Protein AF-A0AAU7PQT3-F1 (afdb_monomer)

pLDDT: mean 87.67, std 16.03, range [40.22, 98.5]

Solvent-accessible surface area (backbone atoms only — not comparable to full-atom values): 4688 Å² total; per-residue (Å²): 132,88,79,82,44,68,66,59,55,52,49,55,52,46,43,55,51,52,40,50,52,51,41,64,73,56,55,94,53,86,77,46,75,71,51,48,56,50,50,55,51,51,49,53,52,53,37,55,75,55,72,64,40,69,67,46,55,55,51,44,49,54,48,50,49,53,53,50,49,63,54,62,64,56,65,80,73,77,125

Mean predicted aligned error: 6.26 Å

Foldseek 3Di:
DDPPDPVVVVLLVVLVVLLVVLLVVLPPDDCDVVNVVVSVVSLVVQCVVSPNPVSSVVSNVVSVVVSVCVVVVVVVPPD

Structure (mmCIF, N/CA/C/O backbone):
data_AF-A0AAU7PQT3-F1
#
_entry.id   AF-A0AAU7PQT3-F1
#
loop_
_atom_site.group_PDB
_atom_site.id
_atom_site.type_symbol
_atom_site.label_atom_id
_atom_site.label_alt_id
_atom_site.label_comp_id
_atom_site.label_asym_id
_atom_site.label_entity_id
_atom_site.label_seq_id
_atom_site.pdbx_PDB_ins_code
_atom_site.Cartn_x
_atom_site.Cartn_y
_atom_site.Cartn_z
_atom_site.occupancy
_atom_site.B_iso_or_equiv
_atom_site.auth_seq_id
_atom_site.auth_comp_id
_atom_site.auth_asym_id
_atom_site.auth_atom_id
_atom_site.pdbx_PDB_model_num
ATOM 1 N N . MET A 1 1 ? -16.335 -6.516 24.458 1.00 41.75 1 MET A N 1
ATOM 2 C CA . MET A 1 1 ? -17.194 -6.181 23.301 1.00 41.75 1 MET A CA 1
ATOM 3 C C . MET A 1 1 ? -16.393 -5.276 22.381 1.00 41.75 1 MET A C 1
ATOM 5 O O . MET A 1 1 ? -15.966 -4.222 22.829 1.00 41.75 1 MET A O 1
ATOM 9 N N . SER A 1 2 ? -16.080 -5.730 21.165 1.00 56.22 2 SER A N 1
ATOM 10 C CA . SER A 1 2 ? -15.319 -4.934 20.193 1.00 56.22 2 SER A CA 1
ATOM 11 C C . SER A 1 2 ? -16.189 -3.765 19.738 1.00 56.22 2 SER A C 1
ATOM 13 O O . SER A 1 2 ? -17.228 -3.975 19.111 1.00 56.22 2 SER A O 1
ATOM 15 N N . VAL A 1 3 ? -15.801 -2.542 20.097 1.00 60.75 3 VAL A N 1
ATOM 16 C CA . VAL A 1 3 ? -16.430 -1.342 19.549 1.00 60.75 3 VAL A CA 1
ATOM 17 C C . VAL A 1 3 ? -15.961 -1.251 18.100 1.00 60.75 3 VAL A C 1
ATOM 19 O O . VAL A 1 3 ? -14.843 -0.826 17.823 1.00 60.75 3 VAL A O 1
ATOM 22 N N . ARG A 1 4 ? -16.792 -1.726 17.168 1.00 63.22 4 ARG A N 1
ATOM 23 C CA . ARG A 1 4 ? -16.638 -1.420 15.744 1.00 63.22 4 ARG A CA 1
ATOM 24 C C . ARG A 1 4 ? -16.898 0.074 15.586 1.00 63.22 4 ARG A C 1
ATOM 26 O O . ARG A 1 4 ? -18.047 0.475 15.437 1.00 63.22 4 ARG A O 1
ATOM 33 N N . THR A 1 5 ? -15.859 0.892 15.709 1.00 84.81 5 THR A N 1
ATOM 34 C CA . THR A 1 5 ? -15.982 2.328 15.466 1.00 84.81 5 THR A CA 1
ATOM 35 C C . THR A 1 5 ? -16.059 2.565 13.963 1.00 84.81 5 THR A C 1
ATOM 37 O O . THR A 1 5 ? -15.364 1.911 13.178 1.00 84.81 5 THR A O 1
ATOM 40 N N . GLU A 1 6 ? -16.912 3.499 13.550 1.00 88.19 6 GLU A N 1
ATOM 41 C CA . GLU A 1 6 ? -17.000 3.927 12.149 1.00 88.19 6 GLU A CA 1
ATOM 42 C C . GLU A 1 6 ? -15.637 4.413 11.638 1.00 88.19 6 GLU A C 1
ATOM 44 O O . GLU A 1 6 ? -15.265 4.126 10.504 1.00 88.19 6 GLU A O 1
ATOM 49 N N . GLU A 1 7 ? -14.840 5.034 12.511 1.00 88.56 7 GLU A N 1
ATOM 50 C CA . GLU A 1 7 ? -13.463 5.455 12.240 1.00 88.56 7 GLU A CA 1
ATOM 51 C C . GLU A 1 7 ? -12.536 4.279 11.901 1.00 88.56 7 GLU A C 1
ATOM 53 O O . GLU A 1 7 ? -11.799 4.339 10.915 1.00 88.56 7 GLU A O 1
ATOM 58 N N . ALA A 1 8 ? -12.586 3.180 12.665 1.00 90.06 8 ALA A N 1
ATOM 59 C CA . ALA A 1 8 ? -11.779 1.997 12.376 1.00 90.06 8 ALA A CA 1
ATOM 60 C C . ALA A 1 8 ? -12.215 1.340 11.060 1.00 90.06 8 ALA A C 1
ATOM 62 O O . ALA A 1 8 ? -11.367 0.953 10.256 1.00 90.06 8 ALA A O 1
ATOM 63 N N . ALA A 1 9 ? -13.524 1.254 10.803 1.00 92.69 9 ALA A N 1
ATOM 64 C CA . ALA A 1 9 ? -14.048 0.717 9.549 1.00 92.69 9 ALA A CA 1
ATOM 65 C C . ALA A 1 9 ? -13.644 1.579 8.339 1.00 92.69 9 ALA A C 1
ATOM 67 O O . ALA A 1 9 ? -13.212 1.044 7.315 1.00 92.69 9 ALA A O 1
ATOM 68 N N . ALA A 1 10 ? -13.726 2.907 8.465 1.00 94.75 10 ALA A N 1
ATOM 69 C CA . ALA A 1 10 ? -13.304 3.851 7.436 1.00 94.75 10 ALA A CA 1
ATOM 70 C C . ALA A 1 10 ? -11.793 3.778 7.176 1.00 94.75 10 ALA A C 1
ATOM 72 O O . ALA A 1 10 ? -11.375 3.767 6.017 1.00 94.75 10 ALA A O 1
ATOM 73 N N . MET A 1 11 ? -10.980 3.657 8.231 1.00 95.38 11 MET A N 1
ATOM 74 C CA . MET A 1 11 ? -9.533 3.477 8.116 1.00 95.38 11 MET A CA 1
ATOM 75 C C . MET A 1 11 ? -9.191 2.186 7.369 1.00 95.38 11 MET A C 1
ATOM 77 O O . MET A 1 11 ? -8.463 2.238 6.379 1.00 95.38 11 MET A O 1
ATOM 81 N N . VAL A 1 12 ? -9.769 1.050 7.778 1.00 96.06 12 VAL A N 1
ATOM 82 C CA . VAL A 1 12 ? -9.536 -0.247 7.124 1.00 96.06 12 VAL A CA 1
ATOM 83 C C . VAL A 1 12 ? -9.948 -0.192 5.654 1.00 96.06 12 VAL A C 1
ATOM 85 O O . VAL A 1 12 ? -9.163 -0.575 4.790 1.00 96.06 12 VAL A O 1
ATOM 88 N N . LYS A 1 13 ? -11.141 0.337 5.348 1.00 97.31 13 LYS A N 1
ATOM 89 C CA . LYS A 1 13 ? -11.595 0.528 3.962 1.00 97.31 13 LYS A CA 1
ATOM 90 C C . LYS A 1 13 ? -10.604 1.376 3.163 1.00 97.31 13 LYS A C 1
ATOM 92 O O . LYS A 1 13 ? -10.250 1.006 2.049 1.00 97.31 13 LYS A O 1
ATOM 97 N N . GLY A 1 14 ? -10.149 2.486 3.741 1.00 97.94 14 GLY A N 1
ATOM 98 C CA . GLY A 1 14 ? -9.167 3.367 3.125 1.00 97.94 14 GLY A CA 1
ATOM 99 C C . GLY A 1 14 ? -7.871 2.637 2.773 1.00 97.94 14 GLY A C 1
ATOM 100 O O . GLY A 1 14 ? -7.424 2.741 1.638 1.00 97.94 14 GLY A O 1
ATOM 101 N N . VAL A 1 15 ? -7.321 1.856 3.708 1.00 98.31 15 VAL A N 1
ATOM 102 C CA . VAL A 1 15 ? -6.101 1.060 3.487 1.00 98.31 15 VAL A CA 1
ATOM 103 C C . VAL A 1 15 ? -6.252 0.138 2.277 1.00 98.31 15 VAL A C 1
ATOM 105 O O . VAL A 1 15 ? -5.374 0.117 1.420 1.00 98.31 15 VAL A O 1
ATOM 108 N N . PHE A 1 16 ? -7.365 -0.594 2.172 1.00 98.38 16 PHE A N 1
ATOM 109 C CA . PHE A 1 16 ? -7.610 -1.466 1.019 1.00 98.38 16 PHE A CA 1
ATOM 110 C C . PHE A 1 16 ? -7.731 -0.682 -0.294 1.00 98.38 16 PHE A C 1
ATOM 112 O O . PHE A 1 16 ? -7.175 -1.102 -1.308 1.00 98.38 16 PHE A O 1
ATOM 119 N N . CYS A 1 17 ? -8.428 0.457 -0.290 1.00 98.50 17 CYS A N 1
ATOM 120 C CA . CYS A 1 17 ? -8.564 1.296 -1.480 1.00 98.50 17 CYS A CA 1
ATOM 121 C C . CYS A 1 17 ? -7.218 1.865 -1.944 1.00 98.50 17 CYS A C 1
ATOM 123 O O . CYS A 1 17 ? -6.896 1.771 -3.126 1.00 98.50 17 CYS A O 1
ATOM 125 N N . ASP A 1 18 ? -6.423 2.420 -1.031 1.00 98.50 18 ASP A N 1
ATOM 126 C CA . ASP A 1 18 ? -5.117 2.994 -1.361 1.00 98.50 18 ASP A CA 1
ATOM 127 C C . ASP A 1 18 ? -4.133 1.923 -1.835 1.00 98.50 18 ASP A C 1
ATOM 129 O O . ASP A 1 18 ? -3.415 2.150 -2.806 1.00 98.50 18 ASP A O 1
ATOM 133 N N . ALA A 1 19 ? -4.134 0.742 -1.210 1.00 98.38 19 ALA A N 1
ATOM 134 C CA . ALA A 1 19 ? -3.322 -0.385 -1.658 1.00 98.38 19 ALA A CA 1
ATOM 135 C C . ALA A 1 19 ? -3.708 -0.837 -3.074 1.00 98.38 19 ALA A C 1
ATOM 137 O O . ALA A 1 19 ? -2.837 -1.074 -3.908 1.00 98.38 19 ALA A O 1
ATOM 138 N N . TYR A 1 20 ? -5.005 -0.885 -3.391 1.00 98.25 20 TYR A N 1
ATOM 139 C CA . TYR A 1 20 ? -5.465 -1.203 -4.742 1.00 98.25 20 TYR A CA 1
ATOM 140 C C . TYR A 1 20 ? -5.047 -0.139 -5.769 1.00 98.25 20 TYR A C 1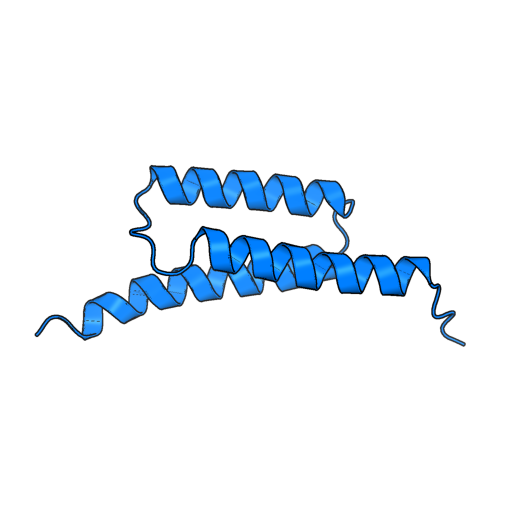
ATOM 142 O O . TYR A 1 20 ? -4.548 -0.478 -6.841 1.00 98.25 20 TYR A O 1
ATOM 150 N N . ILE A 1 21 ? -5.182 1.148 -5.437 1.00 98.38 21 ILE A N 1
ATOM 151 C CA . ILE A 1 21 ? -4.737 2.248 -6.307 1.00 98.38 21 ILE A CA 1
ATOM 152 C C . ILE A 1 21 ? -3.219 2.188 -6.519 1.00 98.38 21 ILE A C 1
ATOM 154 O O . ILE A 1 21 ? -2.742 2.352 -7.643 1.00 98.38 21 ILE A O 1
ATOM 158 N N . PHE A 1 22 ? -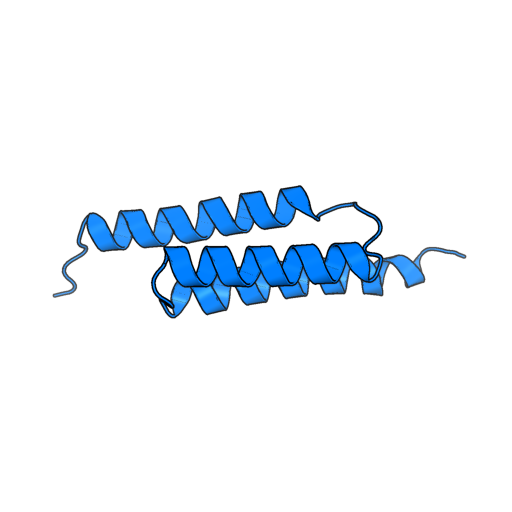2.461 1.914 -5.456 1.00 97.88 22 PHE A N 1
ATOM 159 C CA . PHE A 1 22 ? -1.020 1.702 -5.520 1.00 97.88 22 PHE A CA 1
ATOM 160 C C . PHE A 1 22 ? -0.675 0.542 -6.459 1.00 97.88 22 PHE A C 1
ATOM 162 O O . PHE A 1 22 ? 0.121 0.722 -7.379 1.00 97.88 22 PHE A O 1
ATOM 169 N N . TYR A 1 23 ? -1.324 -0.615 -6.295 1.00 97.00 23 TYR A N 1
ATOM 170 C CA . TYR A 1 23 ? -1.149 -1.757 -7.189 1.00 97.00 23 TYR A CA 1
ATOM 171 C C . TYR A 1 23 ? -1.398 -1.362 -8.644 1.00 97.00 23 TYR A C 1
ATOM 173 O O . TYR A 1 23 ? -0.510 -1.514 -9.476 1.00 97.00 23 TYR A O 1
ATOM 181 N N . GLN A 1 24 ? -2.552 -0.763 -8.952 1.00 97.00 24 GLN A N 1
ATOM 182 C CA . GLN A 1 24 ? -2.884 -0.333 -10.313 1.00 97.00 24 GLN A CA 1
ATOM 183 C C . GLN A 1 24 ? -1.861 0.652 -10.894 1.00 97.00 24 GLN A C 1
ATOM 185 O O . GLN A 1 24 ? -1.576 0.613 -12.092 1.00 97.00 24 GLN A O 1
ATOM 190 N N . LYS A 1 25 ? -1.285 1.532 -10.065 1.00 96.00 25 LYS A N 1
ATOM 191 C CA . LYS A 1 25 ? -0.285 2.511 -10.506 1.00 96.00 25 LYS A CA 1
ATOM 192 C C . LYS A 1 25 ? 0.992 1.849 -11.024 1.00 96.00 25 LYS A C 1
ATOM 194 O O . LYS A 1 25 ? 1.591 2.400 -11.951 1.00 96.00 25 LYS A O 1
ATOM 199 N N . TYR A 1 26 ? 1.417 0.723 -10.457 1.00 95.00 26 TYR A N 1
ATOM 200 C CA . TYR A 1 26 ? 2.693 0.068 -10.787 1.00 95.00 26 TYR A CA 1
ATOM 201 C C . TYR A 1 26 ? 2.533 -1.255 -11.547 1.00 95.00 26 TYR A C 1
ATOM 203 O O . TYR A 1 26 ? 3.460 -1.698 -12.232 1.00 95.00 26 TYR A O 1
ATOM 211 N N . HIS A 1 27 ? 1.352 -1.863 -11.485 1.00 93.62 27 HIS A N 1
ATOM 212 C CA . HIS A 1 27 ? 1.031 -3.099 -12.178 1.00 93.62 27 HIS A CA 1
ATOM 213 C C . HIS A 1 27 ? 1.266 -2.974 -13.689 1.00 93.62 27 HIS A C 1
ATOM 215 O O . HIS A 1 27 ? 1.048 -1.929 -14.305 1.00 93.62 27 HIS A O 1
ATOM 221 N N . GLY A 1 28 ? 1.777 -4.049 -14.295 1.00 87.88 28 GLY A N 1
ATOM 222 C CA . GLY A 1 28 ? 2.047 -4.121 -15.735 1.00 87.88 28 GLY A CA 1
ATOM 223 C C . GLY A 1 28 ? 3.224 -3.277 -16.249 1.00 87.88 28 GLY A C 1
ATOM 224 O O . GLY A 1 28 ? 3.766 -3.610 -17.304 1.00 87.88 28 GLY A O 1
ATOM 225 N N . LYS A 1 29 ? 3.692 -2.263 -15.507 1.00 87.31 29 LYS A N 1
ATOM 226 C CA . LYS A 1 29 ? 4.776 -1.359 -15.933 1.00 87.31 29 LYS A CA 1
ATOM 227 C C . LYS A 1 29 ? 6.166 -2.010 -15.872 1.00 87.31 29 LYS A C 1
ATOM 229 O O . LYS A 1 29 ? 6.385 -2.883 -15.029 1.00 87.31 29 LYS A O 1
ATOM 234 N N . PRO A 1 30 ? 7.122 -1.612 -16.728 1.00 80.38 30 PRO A N 1
ATOM 235 C CA . PRO A 1 30 ? 8.520 -2.005 -16.574 1.00 80.38 30 PRO A CA 1
ATOM 236 C C . PRO A 1 30 ? 9.087 -1.350 -15.307 1.00 80.38 30 PRO A C 1
ATOM 238 O O . PRO A 1 30 ? 9.215 -0.129 -15.233 1.00 80.38 30 PRO A O 1
ATOM 241 N N . MET A 1 31 ? 9.360 -2.154 -14.277 1.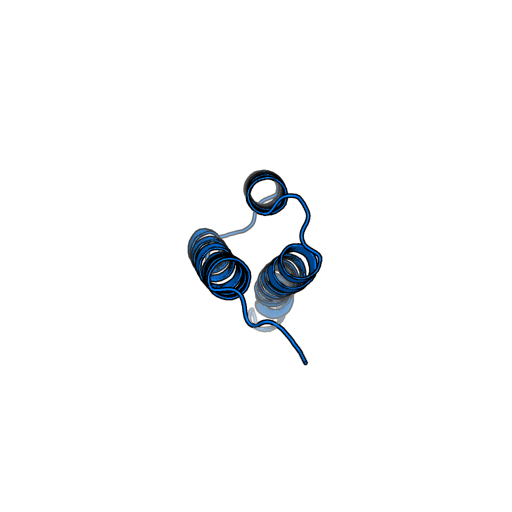00 79.75 31 MET A N 1
ATOM 242 C CA . MET A 1 31 ? 9.844 -1.663 -12.982 1.00 79.75 31 MET A CA 1
ATOM 243 C C . MET A 1 31 ? 11.363 -1.497 -13.010 1.00 79.75 31 MET A C 1
ATOM 245 O O . MET A 1 31 ? 12.110 -2.287 -12.439 1.00 79.75 31 MET A O 1
ATOM 249 N N . GLU A 1 32 ? 11.817 -0.466 -13.715 1.00 86.19 32 GLU A N 1
ATOM 250 C CA . GLU A 1 32 ? 13.207 -0.020 -13.643 1.00 86.19 32 GLU A CA 1
ATOM 251 C C . GLU A 1 32 ? 13.527 0.569 -12.254 1.00 86.19 32 GLU A C 1
ATOM 253 O O . GLU A 1 32 ? 12.604 0.968 -11.533 1.00 86.19 32 GLU A O 1
ATOM 258 N N . PRO A 1 33 ? 14.811 0.689 -11.857 1.00 84.94 33 PRO A N 1
ATOM 259 C CA . PRO A 1 33 ? 15.189 1.176 -10.525 1.00 84.94 33 PRO A CA 1
ATOM 260 C C . PRO A 1 33 ? 14.523 2.504 -10.121 1.00 84.94 33 PRO A C 1
ATOM 262 O O . PRO A 1 33 ? 14.115 2.679 -8.974 1.00 84.94 33 PRO A O 1
ATOM 265 N N . GLY A 1 34 ? 14.334 3.430 -11.068 1.00 88.62 34 GLY A N 1
ATOM 266 C CA . GLY A 1 34 ? 13.641 4.699 -10.812 1.00 88.62 34 GLY A CA 1
ATOM 267 C C . GLY A 1 34 ? 12.156 4.537 -10.457 1.00 88.62 34 GLY A C 1
ATOM 268 O O . GLY A 1 34 ? 11.623 5.282 -9.627 1.00 88.62 34 GLY A O 1
ATOM 269 N N . LEU A 1 35 ? 11.485 3.538 -11.034 1.00 89.00 35 LEU A N 1
ATOM 270 C CA . LEU A 1 35 ? 10.082 3.259 -10.745 1.00 89.00 35 LEU A CA 1
ATOM 271 C C . LEU A 1 35 ? 9.920 2.548 -9.394 1.00 89.00 35 LEU A C 1
ATOM 273 O O . LEU A 1 35 ? 8.991 2.878 -8.659 1.00 89.00 35 LEU A O 1
ATOM 277 N N . TRP A 1 36 ? 10.867 1.682 -9.013 1.00 90.06 36 TRP A N 1
ATOM 278 C CA . TRP A 1 36 ? 10.938 1.118 -7.658 1.00 90.06 36 TRP A CA 1
ATOM 279 C C . TRP A 1 36 ? 11.134 2.197 -6.594 1.00 90.06 36 TRP A C 1
ATOM 281 O O . TRP A 1 36 ? 10.406 2.215 -5.607 1.00 90.06 36 TRP A O 1
ATOM 291 N N . ASN A 1 37 ? 12.028 3.163 -6.821 1.00 93.50 37 ASN A N 1
ATOM 292 C CA . ASN A 1 37 ? 12.204 4.295 -5.903 1.00 93.50 37 ASN A CA 1
ATOM 293 C C . ASN A 1 37 ? 10.908 5.104 -5.734 1.00 93.50 37 ASN A C 1
ATOM 295 O O . ASN A 1 37 ? 10.562 5.528 -4.626 1.00 93.50 37 ASN A O 1
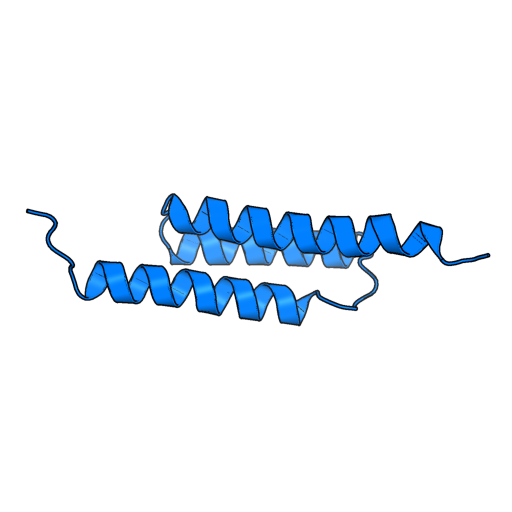ATOM 299 N N . SER A 1 38 ? 10.165 5.280 -6.829 1.00 94.88 38 SER A N 1
ATOM 300 C CA . SER A 1 38 ? 8.860 5.941 -6.803 1.00 94.88 38 SER A CA 1
ATOM 301 C C . SER A 1 38 ? 7.840 5.125 -6.002 1.00 94.88 38 SER A C 1
ATOM 303 O O . SER A 1 38 ? 7.128 5.6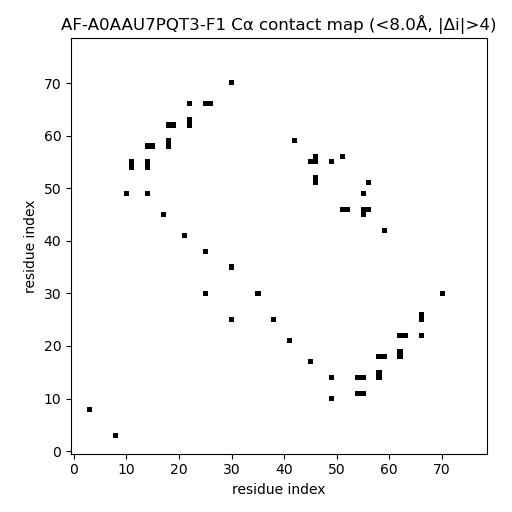86 -5.177 1.00 94.88 38 SER A O 1
ATOM 305 N N . ALA A 1 39 ? 7.793 3.804 -6.200 1.00 94.31 39 ALA A N 1
ATOM 306 C CA . ALA A 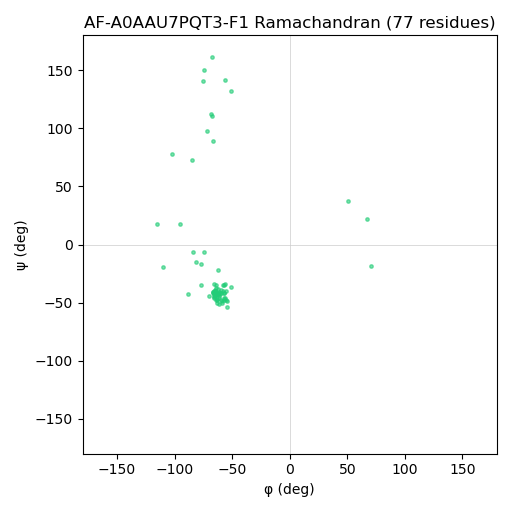1 39 ? 6.918 2.901 -5.454 1.00 94.31 39 ALA A CA 1
ATOM 307 C C . ALA A 1 39 ? 7.233 2.899 -3.949 1.00 94.31 39 ALA A C 1
ATOM 309 O O . ALA A 1 39 ? 6.325 3.000 -3.130 1.00 94.31 39 ALA A O 1
ATOM 310 N N . THR A 1 40 ? 8.510 2.874 -3.565 1.00 94.81 40 THR A N 1
ATOM 311 C CA . THR A 1 40 ? 8.936 2.965 -2.159 1.00 94.81 40 THR A CA 1
ATOM 312 C C . THR A 1 40 ? 8.568 4.315 -1.536 1.00 94.81 40 THR A C 1
ATOM 314 O O . THR A 1 40 ? 8.158 4.380 -0.377 1.00 94.81 40 THR A O 1
ATOM 317 N N . THR A 1 41 ? 8.663 5.401 -2.308 1.00 97.38 41 THR A N 1
ATOM 318 C CA . THR A 1 41 ? 8.245 6.737 -1.857 1.00 97.38 41 THR A CA 1
ATOM 319 C C . THR A 1 41 ? 6.745 6.780 -1.576 1.00 97.38 41 THR A C 1
ATOM 321 O O . THR A 1 41 ? 6.330 7.187 -0.489 1.00 97.38 41 THR A O 1
ATOM 324 N N . ASP A 1 42 ? 5.933 6.312 -2.523 1.00 97.38 42 ASP A N 1
ATOM 325 C CA . ASP A 1 42 ? 4.478 6.242 -2.385 1.00 97.38 42 ASP A CA 1
ATOM 326 C C . ASP A 1 42 ? 4.056 5.331 -1.224 1.00 97.38 42 ASP A C 1
ATOM 328 O O . ASP A 1 42 ? 3.178 5.691 -0.438 1.00 97.38 42 ASP A O 1
ATOM 332 N N . PHE A 1 43 ? 4.728 4.187 -1.057 1.00 96.19 43 PHE A N 1
ATOM 333 C CA . PHE A 1 43 ? 4.530 3.292 0.083 1.00 96.19 43 PHE A CA 1
ATOM 334 C C . PHE A 1 43 ? 4.704 4.046 1.409 1.00 96.19 43 PHE A C 1
ATOM 336 O O . PHE A 1 43 ? 3.842 3.978 2.289 1.00 96.19 43 PHE A O 1
ATOM 343 N N . GLY A 1 44 ? 5.789 4.816 1.546 1.00 96.88 44 GLY A N 1
ATOM 344 C CA . GLY A 1 44 ? 6.051 5.624 2.739 1.00 96.88 44 GLY A CA 1
ATOM 345 C C . GLY A 1 44 ? 4.982 6.694 2.987 1.00 96.88 44 GLY A C 1
ATOM 346 O O . GLY A 1 44 ? 4.583 6.922 4.132 1.00 96.88 44 GLY A O 1
ATOM 347 N N . GLN A 1 45 ? 4.467 7.321 1.926 1.00 98.12 45 GLN A N 1
ATOM 348 C CA . GLN A 1 45 ? 3.389 8.309 2.026 1.00 98.12 45 GLN A CA 1
ATOM 349 C C . GLN A 1 45 ? 2.073 7.684 2.505 1.00 98.12 45 GLN A C 1
ATOM 351 O O . GLN A 1 45 ? 1.421 8.246 3.389 1.00 98.12 45 GLN A O 1
ATOM 356 N N . ILE A 1 46 ? 1.708 6.506 1.989 1.00 97.94 46 ILE A N 1
ATOM 357 C CA . ILE A 1 46 ? 0.507 5.774 2.418 1.00 97.94 46 ILE A CA 1
ATOM 358 C C . ILE A 1 46 ? 0.643 5.336 3.883 1.00 97.94 46 ILE A C 1
ATOM 360 O O . ILE A 1 46 ? -0.265 5.558 4.686 1.00 97.94 46 ILE A O 1
ATOM 364 N N . MET A 1 47 ? 1.807 4.815 4.282 1.00 97.62 47 MET A N 1
ATOM 365 C CA . MET A 1 47 ? 2.078 4.472 5.683 1.00 97.62 47 MET A CA 1
ATOM 366 C C . MET A 1 47 ? 1.914 5.673 6.619 1.00 97.62 47 MET A C 1
ATOM 368 O O . MET A 1 47 ? 1.317 5.549 7.692 1.00 97.62 47 MET A O 1
ATOM 372 N N . LYS A 1 48 ? 2.395 6.850 6.204 1.00 97.62 48 LYS A N 1
ATOM 373 C CA . LYS A 1 48 ? 2.232 8.095 6.962 1.00 97.62 48 LYS A CA 1
ATOM 374 C C . LYS A 1 48 ? 0.765 8.532 7.041 1.00 97.62 48 LYS A C 1
ATOM 376 O O . LYS A 1 48 ? 0.326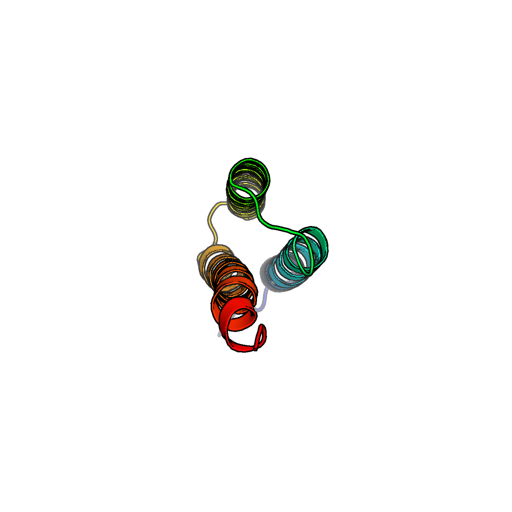 8.927 8.118 1.00 97.62 48 LYS A O 1
ATOM 381 N N . LYS A 1 49 ? -0.001 8.426 5.947 1.00 97.50 49 LYS A N 1
ATOM 382 C CA . LYS A 1 49 ? -1.440 8.759 5.900 1.00 97.50 49 LYS A CA 1
ATOM 383 C C . LYS A 1 49 ? -2.244 7.985 6.947 1.00 97.50 49 LYS A C 1
ATOM 385 O O . LYS A 1 49 ? -3.123 8.559 7.582 1.00 97.50 49 LYS A O 1
ATOM 390 N N . TYR A 1 50 ? -1.918 6.712 7.156 1.00 97.06 50 TYR A N 1
ATOM 391 C CA . TYR A 1 50 ? -2.579 5.854 8.145 1.00 97.06 50 TYR A CA 1
ATOM 392 C C . TYR A 1 50 ? -1.854 5.794 9.495 1.00 97.06 50 TYR A C 1
ATOM 394 O O . TYR A 1 50 ? -2.094 4.878 10.281 1.00 97.06 50 TYR A O 1
ATOM 402 N N . ASN A 1 51 ? -0.967 6.755 9.768 1.00 95.25 51 ASN A N 1
ATOM 403 C CA . ASN A 1 51 ? -0.219 6.883 11.018 1.00 95.25 51 ASN A CA 1
ATOM 404 C C . ASN A 1 51 ? 0.482 5.581 11.455 1.00 95.25 51 ASN A C 1
ATOM 406 O O . ASN A 1 51 ? 0.499 5.230 12.633 1.00 95.25 51 ASN A O 1
ATOM 410 N N . GLY A 1 52 ? 1.009 4.822 10.489 1.00 92.56 52 GLY A N 1
ATOM 411 C CA . GLY A 1 52 ? 1.698 3.559 10.747 1.00 92.56 52 GLY A CA 1
ATOM 412 C C . GLY A 1 52 ? 0.804 2.431 11.274 1.00 92.56 52 GLY A C 1
ATOM 413 O O . GLY A 1 52 ? 1.318 1.504 11.898 1.00 92.56 52 GLY A O 1
ATOM 414 N N . ALA A 1 53 ? -0.516 2.482 11.048 1.00 95.25 53 ALA A N 1
ATOM 415 C CA . ALA A 1 53 ? -1.433 1.433 11.486 1.00 95.25 53 ALA A CA 1
ATOM 416 C C . ALA A 1 53 ? -0.947 0.033 11.036 1.00 95.25 53 ALA A C 1
ATOM 418 O O . ALA A 1 53 ? -0.653 -0.155 9.850 1.00 95.25 53 ALA A O 1
ATOM 419 N N . PRO A 1 54 ? -0.913 -0.986 11.922 1.00 96.19 54 PRO A N 1
ATOM 420 C CA . PRO A 1 54 ? -0.350 -2.298 11.585 1.00 96.19 54 PRO A CA 1
ATOM 421 C C . PRO A 1 54 ? -0.994 -2.977 10.371 1.00 96.19 54 PRO A C 1
ATOM 423 O O . PRO A 1 54 ? -0.311 -3.651 9.602 1.00 96.19 54 PRO A O 1
ATOM 426 N N . ILE A 1 55 ? -2.304 -2.792 10.175 1.00 96.31 55 ILE A N 1
ATOM 427 C CA . ILE A 1 55 ? -3.004 -3.323 9.000 1.00 96.31 55 ILE A CA 1
ATOM 428 C C . ILE A 1 55 ? -2.516 -2.668 7.702 1.00 96.31 55 ILE A C 1
ATOM 430 O O . ILE A 1 55 ? -2.318 -3.377 6.721 1.00 96.31 55 ILE A O 1
ATOM 434 N N . CYS A 1 56 ? -2.245 -1.358 7.711 1.00 97.81 56 CYS A N 1
ATOM 435 C CA . CYS A 1 56 ? -1.693 -0.646 6.560 1.00 97.81 56 CYS A CA 1
ATOM 436 C C . CYS A 1 56 ? -0.352 -1.248 6.148 1.00 97.81 56 CYS A C 1
ATOM 438 O O . CYS A 1 56 ? -0.182 -1.610 4.988 1.00 97.81 56 CYS A O 1
ATOM 440 N N . GLY A 1 57 ? 0.556 -1.449 7.109 1.00 96.69 57 GLY A N 1
ATOM 441 C CA . GLY A 1 57 ? 1.861 -2.057 6.841 1.00 96.69 57 GLY A CA 1
ATOM 442 C C . GLY A 1 57 ? 1.749 -3.441 6.208 1.00 96.69 57 GLY A C 1
ATOM 443 O O . GLY A 1 57 ? 2.406 -3.711 5.209 1.00 96.69 57 GLY A O 1
ATOM 444 N N . ARG A 1 58 ? 0.875 -4.303 6.740 1.00 98.25 58 ARG A N 1
ATOM 445 C CA . ARG A 1 58 ? 0.689 -5.671 6.225 1.00 98.25 58 ARG A CA 1
ATOM 446 C C . ARG A 1 58 ? 0.106 -5.695 4.815 1.00 98.25 58 ARG A C 1
ATOM 448 O O . ARG A 1 58 ? 0.605 -6.429 3.971 1.00 98.25 58 ARG A O 1
ATOM 455 N N . ILE A 1 59 ? -0.936 -4.903 4.564 1.00 98.44 59 ILE A N 1
ATOM 456 C CA . ILE A 1 59 ? -1.607 -4.872 3.259 1.00 98.44 59 ILE A CA 1
ATOM 457 C C . ILE A 1 59 ? -0.708 -4.233 2.198 1.00 98.44 59 ILE A C 1
ATOM 459 O O . ILE A 1 59 ? -0.575 -4.777 1.102 1.00 98.44 59 ILE A O 1
ATOM 463 N N . MET A 1 60 ? -0.047 -3.121 2.523 1.00 97.94 60 MET A N 1
ATOM 464 C CA . MET A 1 60 ? 0.889 -2.480 1.602 1.00 97.94 60 MET A CA 1
ATOM 465 C C . MET A 1 60 ? 2.085 -3.379 1.294 1.00 97.94 60 MET A C 1
ATOM 467 O O . MET A 1 60 ? 2.475 -3.469 0.135 1.00 97.94 60 MET A O 1
ATOM 471 N N . LEU A 1 61 ? 2.637 -4.081 2.293 1.00 97.00 61 LEU A N 1
ATOM 472 C CA . LEU A 1 61 ? 3.739 -5.019 2.072 1.00 97.00 61 LEU A CA 1
ATOM 473 C C . LEU A 1 61 ? 3.311 -6.174 1.163 1.00 97.00 61 LEU A C 1
ATOM 475 O O . LEU A 1 61 ? 3.987 -6.433 0.178 1.00 97.00 61 LEU A O 1
ATOM 479 N N . ALA A 1 62 ? 2.160 -6.798 1.432 1.00 97.75 62 ALA A N 1
ATOM 480 C CA . ALA A 1 62 ? 1.626 -7.858 0.574 1.00 97.75 62 ALA A CA 1
ATOM 481 C C . ALA A 1 62 ? 1.419 -7.380 -0.874 1.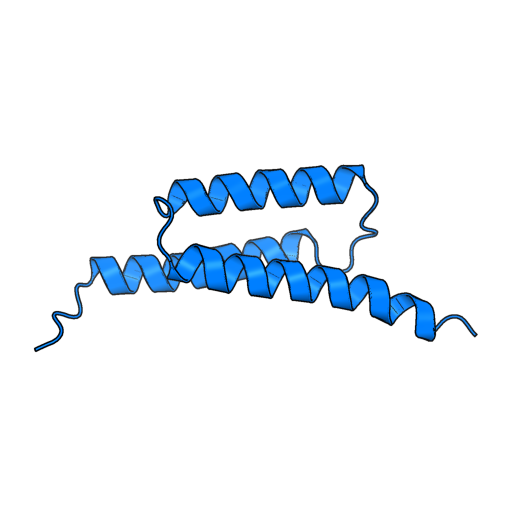00 97.75 62 ALA A C 1
ATOM 483 O O . ALA A 1 62 ? 1.736 -8.092 -1.822 1.00 97.75 62 ALA A O 1
ATOM 484 N N . THR A 1 63 ? 0.936 -6.147 -1.046 1.00 97.19 63 THR A N 1
ATOM 485 C CA . THR A 1 63 ? 0.738 -5.542 -2.370 1.00 97.19 63 THR A CA 1
ATOM 486 C C . THR A 1 63 ? 2.065 -5.294 -3.087 1.00 97.19 63 THR A C 1
ATOM 488 O O . THR A 1 63 ? 2.176 -5.526 -4.289 1.00 97.19 63 THR A O 1
ATOM 491 N N . PHE A 1 64 ? 3.079 -4.824 -2.361 1.00 94.06 64 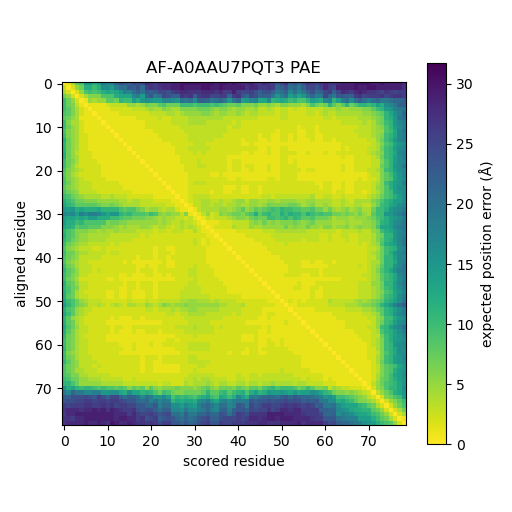PHE A N 1
ATOM 492 C CA . PHE A 1 64 ? 4.413 -4.602 -2.909 1.00 94.06 64 PHE A CA 1
ATOM 493 C C . PHE A 1 64 ? 5.069 -5.926 -3.324 1.00 94.06 64 PHE A C 1
ATOM 495 O O . PHE A 1 64 ? 5.561 -6.027 -4.443 1.00 94.06 64 PHE A O 1
ATOM 502 N N . THR A 1 65 ? 4.986 -6.959 -2.481 1.00 93.94 65 THR A N 1
ATOM 503 C CA . THR A 1 65 ? 5.485 -8.307 -2.793 1.00 93.94 65 THR A CA 1
ATOM 504 C C . THR A 1 65 ? 4.799 -8.900 -4.022 1.00 93.94 65 THR A C 1
ATOM 506 O O . THR A 1 65 ? 5.479 -9.424 -4.897 1.00 93.94 65 THR A O 1
ATOM 509 N N . GLN A 1 66 ? 3.478 -8.737 -4.165 1.00 94.38 66 GLN A N 1
ATOM 510 C CA . GLN A 1 66 ? 2.761 -9.159 -5.374 1.00 94.38 66 GLN A CA 1
ATOM 511 C C . GLN A 1 66 ? 3.336 -8.498 -6.641 1.00 94.38 66 GLN A C 1
ATOM 513 O O . GLN A 1 66 ? 3.499 -9.155 -7.668 1.00 94.38 66 GLN A O 1
ATOM 518 N N . LEU A 1 67 ? 3.674 -7.203 -6.583 1.00 93.31 67 LEU A N 1
ATOM 519 C CA . LEU A 1 67 ? 4.310 -6.514 -7.709 1.00 93.31 67 LEU A CA 1
ATOM 520 C C . LEU A 1 67 ? 5.704 -7.076 -8.006 1.00 93.31 67 LEU A C 1
ATOM 522 O O . LEU A 1 67 ? 6.046 -7.197 -9.177 1.00 93.31 67 LEU A O 1
ATOM 526 N N . GLU A 1 68 ? 6.503 -7.407 -6.987 1.00 90.38 68 GLU A N 1
ATOM 527 C CA . GLU A 1 68 ? 7.827 -8.027 -7.156 1.00 90.38 68 GLU A CA 1
ATOM 528 C C . GLU A 1 68 ? 7.723 -9.410 -7.814 1.00 90.38 68 GLU A C 1
ATOM 530 O O . GLU A 1 68 ? 8.422 -9.685 -8.792 1.00 90.38 68 GLU A O 1
ATOM 535 N N . GLU A 1 69 ? 6.810 -10.258 -7.337 1.00 90.44 69 GLU A N 1
ATOM 536 C CA . GLU A 1 69 ? 6.565 -11.598 -7.883 1.00 90.44 69 GLU A CA 1
ATOM 537 C C . GLU A 1 69 ? 6.127 -11.549 -9.351 1.00 90.44 69 GLU A C 1
ATOM 539 O O . GLU A 1 69 ? 6.657 -12.288 -10.180 1.00 90.44 69 GLU A O 1
ATOM 544 N N . GLU A 1 70 ? 5.236 -10.623 -9.714 1.00 88.75 70 GLU A N 1
ATOM 545 C CA . GLU A 1 70 ? 4.809 -10.413 -11.104 1.00 88.75 70 GLU A CA 1
ATOM 546 C C . GLU A 1 70 ? 5.946 -9.983 -12.041 1.00 88.75 70 GLU A C 1
ATOM 548 O O . GLU A 1 70 ? 5.822 -10.122 -13.262 1.00 88.75 70 GLU A O 1
ATOM 553 N N . LYS A 1 71 ? 7.042 -9.425 -11.510 1.00 80.56 71 LYS A N 1
ATOM 554 C CA . LYS A 1 71 ? 8.241 -9.118 -12.306 1.00 80.56 71 LYS A CA 1
ATOM 555 C C . LYS A 1 71 ? 9.194 -10.295 -12.356 1.00 80.56 71 LYS A C 1
ATOM 557 O O . LYS A 1 71 ? 9.672 -10.607 -13.443 1.00 80.56 71 LYS A O 1
ATOM 562 N N . ASN A 1 72 ? 9.413 -10.966 -11.231 1.00 70.31 72 ASN A N 1
ATOM 563 C CA . ASN A 1 72 ? 10.316 -12.109 -11.163 1.00 70.31 72 ASN A CA 1
ATOM 564 C C . ASN A 1 72 ? 9.782 -13.299 -11.979 1.00 70.31 72 ASN A C 1
ATOM 566 O O . ASN A 1 72 ? 10.532 -13.883 -12.754 1.00 70.31 72 ASN A O 1
ATOM 570 N N . GLY A 1 73 ? 8.477 -13.585 -11.916 1.00 58.75 73 GLY A N 1
ATOM 571 C CA . GLY A 1 73 ? 7.831 -14.646 -12.701 1.00 58.75 73 GLY A CA 1
ATOM 572 C C . GLY A 1 73 ? 7.630 -14.319 -14.188 1.00 58.75 73 GLY A C 1
ATOM 573 O O . GLY A 1 73 ? 7.216 -15.178 -14.962 1.00 58.75 73 GLY A O 1
ATOM 574 N N . ARG A 1 74 ? 7.920 -13.085 -14.632 1.00 51.69 74 ARG A N 1
ATOM 575 C CA . ARG A 1 74 ? 7.846 -12.704 -16.057 1.00 51.69 74 ARG A CA 1
ATOM 576 C C . ARG A 1 74 ? 9.087 -13.125 -16.850 1.00 51.69 74 ARG A C 1
ATOM 578 O O . ARG A 1 74 ? 9.019 -13.147 -18.076 1.00 51.69 74 ARG A O 1
ATOM 585 N N . CYS A 1 75 ? 10.182 -13.481 -16.175 1.00 47.72 75 CYS A N 1
ATOM 586 C CA . CYS A 1 75 ? 11.396 -14.001 -16.809 1.00 47.72 75 CYS A CA 1
ATOM 587 C C . CYS A 1 75 ? 11.277 -15.473 -17.250 1.00 47.72 75 CYS A C 1
ATOM 589 O O . CYS A 1 75 ? 12.039 -15.889 -18.116 1.00 47.72 75 CYS A O 1
ATOM 591 N N . ASP A 1 76 ? 10.297 -16.232 -16.747 1.00 48.19 76 ASP A N 1
ATOM 592 C CA . ASP A 1 76 ? 10.153 -17.666 -17.059 1.00 48.19 76 ASP A CA 1
ATOM 593 C C . ASP A 1 76 ? 9.404 -17.951 -18.378 1.00 48.19 76 ASP A C 1
ATOM 595 O O . ASP A 1 76 ? 9.341 -19.094 -18.819 1.00 48.19 76 ASP A O 1
ATOM 599 N N . ASN A 1 77 ? 8.852 -16.924 -19.037 1.00 46.69 77 ASN A N 1
ATOM 600 C CA . ASN A 1 77 ? 8.051 -17.066 -20.266 1.00 46.69 77 ASN A CA 1
ATOM 601 C C . ASN A 1 77 ? 8.679 -16.408 -21.510 1.00 46.69 77 ASN A C 1
ATOM 603 O O . ASN A 1 77 ? 7.988 -16.177 -22.501 1.00 46.69 77 ASN A O 1
ATOM 607 N N . ALA A 1 78 ? 9.977 -16.100 -21.478 1.00 41.41 78 ALA A N 1
ATOM 608 C CA . ALA A 1 78 ? 10.736 -15.723 -22.670 1.00 41.41 78 ALA A CA 1
ATOM 609 C C . ALA A 1 78 ? 11.578 -16.926 -23.130 1.00 41.41 78 ALA A C 1
ATOM 611 O O . ALA A 1 78 ? 12.765 -17.012 -22.826 1.00 41.41 78 ALA A O 1
ATOM 612 N N . SER A 1 79 ? 10.934 -17.888 -23.800 1.00 40.22 79 SER A N 1
ATOM 613 C CA . SER A 1 79 ? 11.579 -18.991 -24.538 1.00 40.22 79 SER A CA 1
ATOM 614 C C . SER A 1 79 ? 11.270 -18.867 -26.022 1.00 40.22 79 SER A C 1
ATOM 616 O O . SER A 1 79 ? 10.080 -18.635 -26.333 1.00 40.22 79 SER A O 1
#

Organism: NCBI:txid3151850

Secondary structure (DSSP, 8-state):
-----HHHHHHHHHHHHHHHHHHHHHTTS---HHHHHHHHHHHHHHHHHTTT-HHHHHHHHHHHHHHHHHHHTTGGG--

Sequence (79 aa):
MSVRTEEAAAMVKGVFCDAYIFYQKYHGKPMEPGLWNSATTDFGQIMKKYNGAPICGRIMLATFTQLEEEKNGRCDNAS

Radius of gyration: 14.97 Å; Cα contacts (8 Å, |Δi|>4): 32; chains: 1; bounding box: 32×28×48 Å